Protein AF-A0A212QVI3-F1 (afdb_monomer)

Nearest PDB structures (foldseek):
  3kxp-assembly4_G  TM=9.091E-01  e=2.751E-06  Mesorhizobium loti
  2y6v-assembly1_B  TM=8.648E-01  e=3.168E-05  Saccharomyces cerevisiae
  3qit-assembly2_C  TM=8.014E-01  e=1.132E-05  Moorena producens 19L
  3qit-assembly2_D  TM=8.047E-01  e=2.450E-05  Moorena producens 19L
  3qit-assembly1_A  TM=8.042E-01  e=2.612E-05  Moorena producens 19L

InterPro domains:
  IPR029058 Alpha/Beta hydrolase fold [G3DSA:3.40.50.1820] (1-139)
  IPR029058 Alpha/Beta hydrolase fold [SSF53474] (12-136)

Solvent-accessible surface area (backbone atoms only — not comparable to full-atom values): 8137 Å² total; per-residue (Å²): 120,68,49,74,68,54,86,52,71,30,76,32,70,65,56,40,49,57,58,47,46,72,35,73,80,51,50,59,32,30,70,66,53,49,48,52,44,56,62,69,42,40,36,83,43,98,82,66,26,27,28,48,61,67,56,45,67,57,56,40,54,51,71,74,64,63,74,93,60,60,74,78,50,53,64,67,60,91,60,95,43,79,49,75,34,25,70,66,21,88,75,62,30,73,67,53,48,54,52,45,44,73,50,33,71,85,47,44,76,50,74,44,78,37,36,77,58,17,60,44,40,32,47,67,62,47,51,49,53,52,51,53,53,51,56,51,55,67,71,77,106

Radius of gyration: 18.36 Å; Cα contacts (8 Å, |Δi|>4): 152; chains: 1; bounding box: 42×27×50 Å

Secondary structure (DSSP, 8-state):
--GGG---EESSHHHHHHHHHTSHHHHTS-HHHHHHHHHHSEEE-TTS-EEESS-HHHHHHHHHS--TTGGGGGGG--S--EEEEETT-SSS-HHHHHHHHHH-TT-EEEEESSSTTHHHHSHHHHHHHHHHHHHHHHHH-

Mean predicted aligned error: 4.08 Å

Structure (mmCIF, N/CA/C/O backbone):
data_AF-A0A212QVI3-F1
#
_entry.id   AF-A0A212QVI3-F1
#
loop_
_atom_site.group_PDB
_atom_site.id
_atom_site.type_symbol
_atom_site.label_atom_id
_atom_site.label_alt_id
_atom_site.label_comp_id
_atom_site.label_asym_id
_atom_site.label_entity_id
_atom_site.label_seq_id
_atom_site.pdbx_PDB_ins_code
_atom_site.Cartn_x
_atom_site.Cartn_y
_atom_site.Cartn_z
_atom_site.occupancy
_atom_site.B_iso_or_equiv
_atom_site.auth_seq_id
_atom_site.auth_comp_id
_atom_site.auth_asym_id
_atom_site.auth_atom_id
_atom_site.pdbx_PDB_model_num
ATOM 1 N N . ARG A 1 1 ? -7.923 -5.931 -17.831 1.00 59.75 1 ARG A N 1
ATOM 2 C CA . ARG A 1 1 ? -7.392 -5.579 -19.183 1.00 59.75 1 ARG A CA 1
ATOM 3 C C . ARG A 1 1 ? -6.023 -4.877 -19.141 1.00 59.75 1 ARG A C 1
ATOM 5 O O . ARG A 1 1 ? -5.160 -5.293 -19.902 1.00 59.75 1 ARG A O 1
ATOM 12 N N . ARG A 1 2 ? -5.787 -3.868 -18.277 1.00 69.44 2 ARG A N 1
ATOM 13 C CA . ARG A 1 2 ? -4.475 -3.184 -18.147 1.00 69.44 2 ARG A CA 1
ATOM 14 C C . ARG A 1 2 ? -3.334 -4.086 -17.644 1.00 69.44 2 ARG A C 1
ATOM 16 O O . ARG A 1 2 ? -2.287 -4.091 -18.276 1.00 69.44 2 ARG A O 1
ATOM 23 N N . ALA A 1 3 ? -3.569 -4.889 -16.601 1.00 74.44 3 ALA A N 1
ATOM 24 C CA . ALA A 1 3 ? -2.572 -5.809 -16.025 1.00 74.44 3 ALA A CA 1
ATOM 25 C C . ALA A 1 3 ? -1.91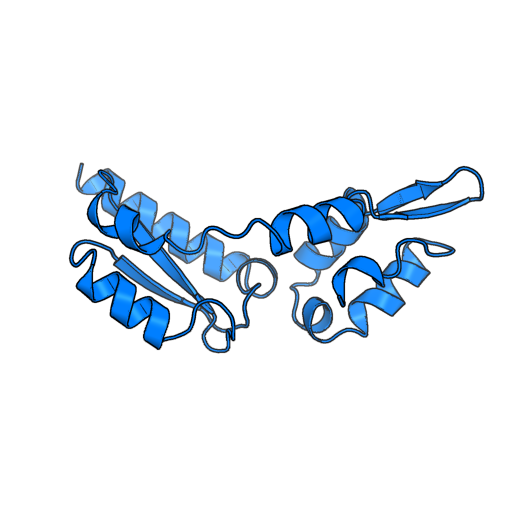7 -6.738 -17.068 1.00 74.44 3 ALA A C 1
ATOM 27 O O . ALA A 1 3 ? -0.700 -6.841 -17.150 1.00 74.44 3 ALA A O 1
ATOM 28 N N . ARG A 1 4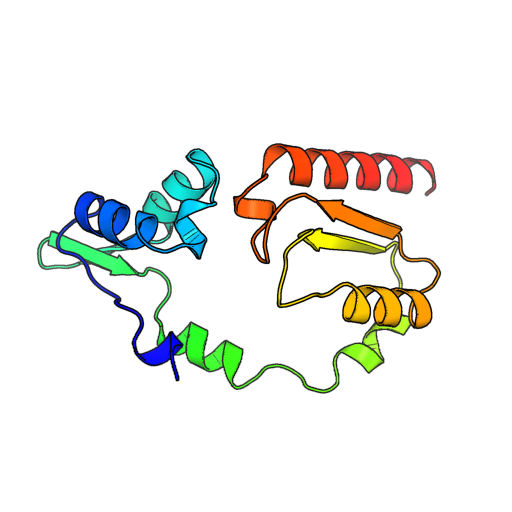 ? -2.711 -7.304 -17.989 1.00 72.88 4 ARG A N 1
ATOM 29 C CA . ARG A 1 4 ? -2.217 -8.196 -19.058 1.00 72.88 4 ARG A CA 1
ATOM 30 C C . ARG A 1 4 ? -1.241 -7.524 -20.037 1.00 72.88 4 ARG A C 1
ATOM 32 O O . ARG A 1 4 ? -0.462 -8.210 -20.686 1.00 72.88 4 ARG A O 1
ATOM 39 N N . ARG A 1 5 ? -1.301 -6.194 -20.174 1.00 81.94 5 ARG A N 1
ATOM 40 C CA . ARG A 1 5 ? -0.425 -5.400 -21.056 1.00 81.94 5 ARG A CA 1
ATOM 41 C C . ARG A 1 5 ? 0.751 -4.773 -20.302 1.00 81.94 5 ARG A C 1
ATOM 43 O O . ARG A 1 5 ? 1.449 -3.933 -20.867 1.00 81.94 5 ARG A O 1
ATOM 50 N N . ARG A 1 6 ? 0.955 -5.125 -19.027 1.00 83.69 6 ARG A N 1
ATOM 51 C CA . ARG A 1 6 ? 2.068 -4.613 -18.229 1.00 83.69 6 ARG A CA 1
ATOM 52 C C . ARG A 1 6 ? 3.383 -5.036 -18.885 1.00 83.69 6 ARG A C 1
ATOM 54 O O . ARG A 1 6 ? 3.595 -6.213 -19.177 1.00 83.69 6 ARG A O 1
ATOM 61 N N . ARG A 1 7 ? 4.257 -4.055 -19.131 1.00 88.50 7 ARG A N 1
ATOM 62 C CA . ARG A 1 7 ? 5.628 -4.314 -19.576 1.00 88.50 7 ARG A CA 1
ATOM 63 C C . ARG A 1 7 ? 6.312 -5.183 -18.522 1.00 88.50 7 ARG A C 1
ATOM 65 O O . ARG A 1 7 ? 6.251 -4.851 -17.342 1.00 88.50 7 ARG A O 1
ATOM 72 N N . ARG A 1 8 ? 6.920 -6.283 -18.966 1.00 90.62 8 ARG A N 1
ATOM 73 C CA . ARG A 1 8 ? 7.506 -7.303 -18.087 1.00 90.62 8 ARG A CA 1
ATOM 74 C C . ARG A 1 8 ? 9.027 -7.387 -18.138 1.00 90.62 8 ARG A C 1
ATOM 76 O O . ARG A 1 8 ? 9.582 -8.053 -17.282 1.00 90.62 8 ARG A O 1
ATOM 83 N N . ALA A 1 9 ? 9.660 -6.763 -19.132 1.00 94.00 9 ALA A N 1
ATOM 84 C CA . ALA A 1 9 ? 11.090 -6.875 -19.399 1.00 94.00 9 ALA A CA 1
ATOM 85 C C . ALA A 1 9 ? 11.712 -5.518 -19.760 1.00 94.00 9 ALA A C 1
ATOM 87 O O . ALA A 1 9 ? 11.073 -4.670 -20.410 1.00 94.00 9 ALA A O 1
ATOM 88 N N . TRP A 1 10 ? 12.964 -5.330 -19.349 1.00 96.31 10 TRP A N 1
ATOM 89 C CA . TRP A 1 10 ? 13.788 -4.151 -19.607 1.00 96.31 10 TRP A CA 1
ATOM 90 C C . TRP A 1 10 ? 15.232 -4.557 -19.895 1.00 96.31 10 TRP A C 1
ATOM 92 O O . TRP A 1 10 ? 15.690 -5.560 -19.358 1.00 96.31 10 TRP A O 1
ATOM 102 N N . PRO A 1 11 ? 15.969 -3.762 -20.688 1.00 96.25 11 PRO A N 1
ATOM 103 C CA . PRO A 1 11 ? 17.357 -4.075 -21.020 1.00 96.25 11 PRO A CA 1
ATOM 104 C C . PRO A 1 11 ? 18.303 -4.015 -19.813 1.00 96.25 11 PRO A C 1
ATOM 106 O O . PRO A 1 11 ? 19.356 -4.629 -19.855 1.00 96.25 11 PRO A O 1
ATOM 109 N N . SER A 1 12 ? 17.944 -3.294 -18.746 1.00 95.44 12 SER A N 1
ATOM 110 C CA . SER A 1 12 ? 18.715 -3.237 -17.501 1.00 95.44 12 SER A CA 1
ATOM 111 C C . SER A 1 12 ? 17.844 -2.773 -16.326 1.00 95.44 12 SER A C 1
ATOM 113 O O . SER A 1 12 ? 16.709 -2.311 -16.528 1.00 95.44 12 SER A O 1
ATOM 115 N N . ARG A 1 13 ? 18.371 -2.855 -15.094 1.00 95.12 13 ARG A N 1
ATOM 116 C CA . ARG A 1 13 ? 17.701 -2.320 -13.891 1.00 95.12 13 ARG A CA 1
ATOM 117 C C . ARG A 1 13 ? 17.523 -0.804 -13.973 1.00 95.12 13 ARG A C 1
ATOM 119 O O . ARG A 1 13 ? 16.473 -0.298 -13.595 1.00 95.12 13 ARG A O 1
ATOM 126 N N . GLU A 1 14 ? 18.485 -0.086 -14.543 1.00 96.00 14 GLU A N 1
ATOM 127 C CA . GLU A 1 14 ? 18.442 1.369 -14.740 1.00 96.00 14 GLU A CA 1
ATOM 128 C C . GLU A 1 14 ? 17.331 1.753 -15.726 1.00 96.00 14 GLU A C 1
ATOM 130 O O . GLU A 1 14 ? 16.549 2.672 -15.472 1.00 96.00 14 GLU A O 1
ATOM 135 N N . ALA A 1 15 ? 17.196 1.005 -16.827 1.00 96.62 15 ALA A N 1
ATOM 136 C CA . ALA A 1 15 ? 16.114 1.210 -17.786 1.00 96.62 15 ALA A CA 1
ATOM 137 C C . ALA A 1 15 ? 14.734 0.906 -17.176 1.00 96.62 15 ALA A C 1
ATOM 139 O O . ALA A 1 15 ? 13.755 1.604 -17.469 1.00 96.62 15 ALA A O 1
ATOM 140 N N . ALA A 1 16 ? 14.643 -0.113 -16.314 1.00 96.44 16 ALA A N 1
ATOM 141 C CA . ALA A 1 16 ? 13.435 -0.394 -15.545 1.00 96.44 16 ALA A CA 1
ATOM 142 C C . ALA A 1 16 ? 13.114 0.746 -14.571 1.00 96.44 16 ALA A C 1
ATOM 144 O O . ALA A 1 16 ? 11.976 1.215 -14.549 1.00 96.44 16 ALA A O 1
ATOM 145 N N . ALA A 1 17 ? 14.112 1.242 -13.836 1.00 97.00 17 ALA A N 1
ATOM 146 C CA . ALA A 1 17 ? 13.980 2.344 -12.892 1.00 97.00 17 ALA A CA 1
ATOM 147 C C . ALA A 1 17 ? 13.451 3.613 -13.568 1.00 97.00 17 ALA A C 1
ATOM 149 O O . ALA A 1 17 ? 12.431 4.152 -13.137 1.00 97.00 17 ALA A O 1
ATOM 150 N N . ALA A 1 18 ? 14.070 4.043 -14.672 1.00 97.31 18 ALA A N 1
ATOM 151 C CA . ALA A 1 18 ? 13.638 5.220 -15.425 1.00 97.31 18 ALA A CA 1
ATOM 152 C C . ALA A 1 18 ? 12.195 5.073 -15.938 1.00 97.31 18 ALA A C 1
ATOM 154 O O . ALA A 1 18 ? 11.361 5.966 -15.763 1.00 97.31 18 ALA A O 1
ATOM 155 N N . HIS A 1 19 ? 11.866 3.914 -16.519 1.00 96.31 19 HIS A N 1
ATOM 156 C CA . HIS A 1 19 ? 10.515 3.646 -17.000 1.00 96.31 19 HIS A CA 1
ATOM 157 C C . HIS A 1 19 ? 9.487 3.638 -15.863 1.00 96.31 19 HIS A C 1
ATOM 159 O O . HIS A 1 19 ? 8.448 4.285 -15.985 1.00 96.31 19 HIS A O 1
ATOM 165 N N . LEU A 1 20 ? 9.747 2.921 -14.768 1.00 95.75 20 LEU A N 1
ATOM 166 C CA . LEU A 1 20 ? 8.811 2.807 -13.653 1.00 95.75 20 LEU A CA 1
ATOM 167 C C . LEU A 1 20 ? 8.622 4.157 -12.963 1.00 95.75 20 LEU A C 1
ATOM 169 O O . LEU A 1 20 ? 7.479 4.558 -12.765 1.00 95.75 20 LEU A O 1
ATOM 173 N N . ARG A 1 21 ? 9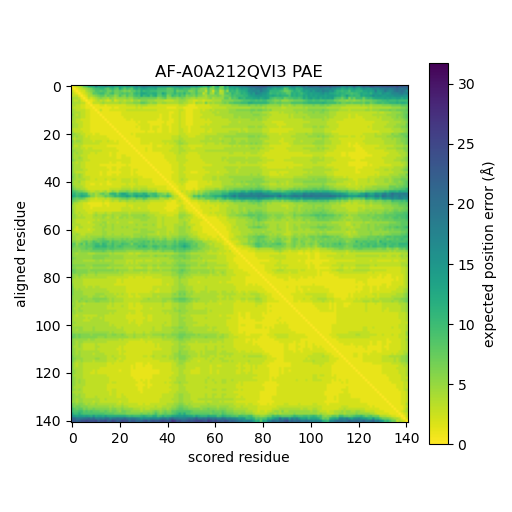.702 4.906 -12.704 1.00 96.88 21 ARG A N 1
ATOM 174 C CA . ARG A 1 21 ? 9.642 6.216 -12.039 1.00 96.88 21 ARG A CA 1
ATOM 175 C C . ARG A 1 21 ? 8.871 7.264 -12.844 1.00 96.88 21 ARG A C 1
ATOM 177 O O . ARG A 1 21 ? 8.273 8.151 -12.250 1.00 96.88 21 ARG A O 1
ATOM 184 N N . SER A 1 22 ? 8.800 7.128 -14.172 1.00 96.31 22 SER A N 1
ATOM 185 C CA . SER A 1 22 ? 7.955 7.987 -15.022 1.00 96.31 22 SER A CA 1
ATOM 186 C C . SER A 1 22 ? 6.444 7.782 -14.815 1.00 96.31 22 SER A C 1
ATOM 188 O O . SER A 1 22 ? 5.630 8.575 -15.288 1.00 96.31 22 SER A O 1
ATOM 190 N N . ARG A 1 23 ? 6.029 6.693 -14.151 1.00 94.69 23 ARG A N 1
ATOM 191 C CA . ARG A 1 23 ? 4.615 6.367 -13.933 1.00 94.69 23 ARG A CA 1
ATOM 192 C C . ARG A 1 23 ? 4.134 7.010 -12.628 1.00 94.69 23 ARG A C 1
ATOM 194 O O . ARG A 1 23 ? 4.775 6.786 -11.603 1.00 94.69 23 ARG A O 1
ATOM 201 N N . PRO A 1 24 ? 2.965 7.684 -12.611 1.00 92.62 24 PRO A N 1
ATOM 202 C CA . PRO A 1 24 ? 2.473 8.396 -11.426 1.00 92.62 24 PRO A CA 1
ATOM 203 C C . PRO A 1 24 ? 2.463 7.564 -10.136 1.00 92.62 24 PRO A C 1
ATOM 205 O O . PRO A 1 24 ? 2.876 8.055 -9.094 1.00 92.62 24 PRO A O 1
ATOM 208 N N . LEU A 1 25 ? 2.074 6.284 -10.227 1.00 92.25 25 LEU A N 1
ATOM 209 C CA . LEU A 1 25 ? 2.046 5.366 -9.085 1.00 92.25 25 LEU A CA 1
ATOM 210 C C . LEU A 1 25 ? 3.413 5.239 -8.396 1.00 92.25 25 LEU A C 1
ATOM 212 O O . LEU A 1 25 ? 3.488 5.322 -7.180 1.00 92.25 25 LEU A O 1
ATOM 216 N N . PHE A 1 26 ? 4.482 5.038 -9.170 1.00 95.88 26 PHE A N 1
ATOM 217 C CA . PHE A 1 26 ? 5.834 4.842 -8.640 1.00 95.88 26 PHE A CA 1
ATOM 218 C C . PHE A 1 26 ? 6.567 6.163 -8.413 1.00 95.88 26 PHE A C 1
ATOM 220 O O . PHE A 1 26 ? 7.514 6.198 -7.634 1.00 95.88 26 PHE A O 1
ATOM 227 N N . ALA A 1 27 ? 6.162 7.245 -9.085 1.00 96.25 27 ALA A N 1
ATOM 228 C CA . ALA A 1 27 ? 6.716 8.578 -8.867 1.00 96.25 27 ALA A CA 1
ATOM 229 C C . ALA A 1 27 ? 6.488 9.058 -7.424 1.00 96.25 27 ALA A C 1
ATOM 231 O O . ALA A 1 27 ? 7.361 9.707 -6.856 1.00 96.25 27 ALA A O 1
ATOM 232 N N . ALA A 1 28 ? 5.348 8.687 -6.831 1.00 96.25 28 ALA A N 1
ATOM 233 C CA . ALA A 1 28 ? 4.980 9.045 -5.463 1.00 96.25 28 ALA A CA 1
ATOM 234 C C . ALA A 1 28 ? 5.711 8.233 -4.377 1.00 96.25 28 ALA A C 1
ATOM 236 O O . ALA A 1 28 ? 5.703 8.630 -3.216 1.00 96.25 28 ALA A O 1
ATOM 237 N N . TRP A 1 29 ? 6.336 7.101 -4.720 1.00 98.12 29 TRP A N 1
ATOM 238 C CA . TRP A 1 29 ? 6.971 6.233 -3.724 1.00 98.12 29 TRP A CA 1
ATOM 239 C C . TRP A 1 29 ? 8.204 6.880 -3.096 1.00 98.12 29 TRP A C 1
ATOM 241 O O . TRP A 1 29 ? 8.988 7.549 -3.787 1.00 98.12 29 TRP A O 1
ATOM 251 N N . HIS A 1 30 ? 8.414 6.584 -1.813 1.00 98.38 30 HIS A N 1
ATOM 252 C CA . HIS A 1 30 ? 9.635 6.918 -1.097 1.00 98.38 30 HIS A CA 1
ATOM 253 C C . HIS A 1 30 ? 10.857 6.318 -1.823 1.00 98.38 30 HIS A C 1
ATOM 255 O O . HIS A 1 30 ? 10.761 5.187 -2.319 1.00 98.38 30 HIS A O 1
ATOM 261 N N . PRO A 1 31 ? 11.997 7.033 -1.918 1.00 97.81 31 PRO A N 1
ATOM 262 C CA . PRO A 1 31 ? 13.180 6.548 -2.630 1.00 97.81 31 PRO A CA 1
ATOM 263 C C . PRO A 1 31 ? 13.628 5.147 -2.202 1.00 97.81 31 PRO A C 1
ATOM 265 O O . PRO A 1 31 ? 13.878 4.307 -3.064 1.00 97.81 31 PRO A O 1
ATOM 268 N N . ASP A 1 32 ? 13.636 4.862 -0.899 1.00 97.38 32 ASP A N 1
ATOM 269 C CA . ASP A 1 32 ? 14.067 3.557 -0.381 1.00 97.38 32 ASP A CA 1
ATOM 270 C C . ASP A 1 32 ? 13.071 2.438 -0.697 1.00 97.38 32 ASP A C 1
ATOM 272 O O . ASP A 1 32 ? 13.468 1.336 -1.073 1.00 97.38 32 ASP A O 1
ATOM 276 N N . ALA A 1 33 ? 11.768 2.730 -0.639 1.00 97.62 33 ALA A N 1
ATOM 277 C CA . ALA A 1 33 ? 10.730 1.777 -1.026 1.00 97.62 33 ALA A CA 1
ATOM 278 C C . ALA A 1 33 ? 10.817 1.445 -2.526 1.00 97.62 33 ALA A C 1
ATOM 280 O O . ALA A 1 33 ? 10.664 0.293 -2.936 1.00 97.62 33 ALA A O 1
ATOM 281 N N . PHE A 1 34 ? 11.102 2.452 -3.358 1.00 98.00 34 PHE A N 1
ATOM 282 C CA . PHE A 1 34 ? 11.305 2.265 -4.791 1.00 98.00 34 PHE A CA 1
ATOM 283 C C . PHE A 1 34 ? 12.589 1.488 -5.099 1.00 98.00 34 PHE A C 1
ATOM 285 O O . PHE A 1 34 ? 12.569 0.596 -5.946 1.00 98.00 34 PHE A O 1
ATOM 292 N N . LYS A 1 35 ? 13.683 1.779 -4.387 1.00 97.19 35 LYS A N 1
ATOM 293 C CA . LYS A 1 35 ? 14.943 1.039 -4.492 1.00 97.19 35 LYS A CA 1
ATOM 294 C C . LYS A 1 35 ? 14.748 -0.440 -4.150 1.00 97.19 35 LYS A C 1
ATOM 296 O O . LYS A 1 35 ? 15.060 -1.280 -4.989 1.00 97.19 35 LYS A O 1
ATOM 301 N N . GLY A 1 36 ? 14.148 -0.751 -2.999 1.00 96.75 36 GLY A N 1
ATOM 302 C CA . GLY A 1 36 ? 13.883 -2.137 -2.597 1.00 96.75 36 GLY A CA 1
ATOM 303 C C . GLY A 1 36 ? 12.985 -2.878 -3.594 1.00 96.75 36 GLY A C 1
ATOM 304 O O . GLY A 1 36 ? 13.227 -4.038 -3.918 1.00 96.75 36 GLY A O 1
ATOM 305 N N . TYR A 1 37 ? 11.995 -2.193 -4.177 1.00 96.19 37 TYR A N 1
ATOM 306 C CA . TYR A 1 37 ? 11.177 -2.772 -5.246 1.00 96.19 37 TYR A CA 1
ATOM 307 C C . TYR A 1 37 ? 11.962 -3.066 -6.521 1.00 96.19 37 TYR A C 1
ATOM 309 O O . TYR A 1 37 ? 11.694 -4.067 -7.178 1.00 96.19 37 TYR A O 1
ATOM 317 N N . LEU A 1 38 ? 12.915 -2.216 -6.899 1.00 95.62 38 LEU A N 1
ATOM 318 C CA . LEU A 1 38 ? 13.773 -2.503 -8.042 1.00 95.62 38 LEU A CA 1
ATOM 319 C C . LEU A 1 38 ? 14.702 -3.674 -7.754 1.00 95.62 38 LEU A C 1
ATOM 321 O O . LEU A 1 38 ? 14.890 -4.481 -8.654 1.00 95.62 38 LEU A O 1
ATOM 325 N N . GLU A 1 39 ? 15.270 -3.757 -6.551 1.00 95.38 39 GLU A N 1
ATOM 326 C CA . GLU A 1 39 ? 16.195 -4.815 -6.130 1.00 95.38 39 GLU A CA 1
ATOM 327 C C . GLU A 1 39 ? 15.509 -6.187 -6.147 1.00 95.38 39 GLU A C 1
ATOM 329 O O . GLU A 1 39 ? 15.943 -7.069 -6.892 1.00 95.38 39 GLU A O 1
ATOM 334 N N . GLU A 1 40 ? 14.380 -6.313 -5.451 1.00 95.25 40 GLU A N 1
ATOM 335 C CA . GLU A 1 40 ? 13.685 -7.591 -5.233 1.00 95.25 40 GLU A CA 1
ATOM 336 C C . GLU A 1 40 ? 12.593 -7.887 -6.274 1.00 95.25 40 GLU A C 1
ATOM 338 O O . GLU A 1 40 ? 12.241 -9.035 -6.538 1.00 95.25 40 GLU A O 1
ATOM 343 N N . GLY A 1 41 ? 12.033 -6.852 -6.903 1.00 94.81 41 GLY A N 1
ATOM 344 C CA . GLY A 1 41 ? 10.948 -6.988 -7.879 1.00 94.81 41 GLY A CA 1
ATOM 345 C C . GLY A 1 41 ? 11.414 -7.325 -9.296 1.00 94.81 41 GLY A C 1
ATOM 346 O O . GLY A 1 41 ? 10.569 -7.525 -10.176 1.00 94.81 41 GLY A O 1
ATOM 347 N N . LEU A 1 42 ? 12.728 -7.388 -9.535 1.00 96.00 42 LEU A N 1
ATOM 348 C CA . LEU A 1 42 ? 13.329 -7.674 -10.837 1.00 96.00 42 LEU A CA 1
ATOM 349 C C . LEU A 1 42 ? 14.333 -8.829 -10.750 1.00 96.00 42 LEU A C 1
ATOM 351 O O . LEU A 1 42 ? 15.249 -8.812 -9.929 1.00 96.00 42 LEU A O 1
ATOM 355 N N . LEU A 1 43 ? 14.197 -9.794 -11.659 1.00 95.31 43 LEU A N 1
ATOM 356 C CA . LEU A 1 43 ? 15.090 -10.943 -11.810 1.00 95.31 43 LEU A CA 1
ATOM 357 C C . LEU A 1 43 ? 15.944 -10.800 -13.075 1.00 95.31 43 LEU A C 1
ATOM 359 O O . LEU A 1 43 ? 15.457 -10.253 -14.069 1.00 95.31 43 LEU A O 1
ATOM 363 N N . PRO A 1 44 ? 17.193 -11.298 -13.077 1.00 94.31 44 PRO A N 1
ATOM 364 C CA . PRO A 1 44 ? 17.991 -11.376 -14.294 1.00 94.31 44 PRO A CA 1
ATOM 365 C C . PRO A 1 44 ? 17.379 -12.371 -15.292 1.00 94.31 44 PRO A C 1
ATOM 367 O O . PRO A 1 44 ? 16.801 -13.388 -14.909 1.00 94.31 44 PRO A O 1
ATOM 370 N N . SER A 1 45 ? 17.538 -12.076 -16.578 1.00 91.62 45 SER A N 1
ATOM 371 C CA . SER A 1 45 ? 17.198 -12.948 -17.704 1.00 91.62 45 SER A CA 1
ATOM 372 C C . SER A 1 45 ? 18.472 -13.445 -18.396 1.00 91.62 45 SER A C 1
ATOM 374 O O . SER A 1 45 ? 19.549 -12.867 -18.242 1.00 91.62 45 SER A O 1
ATOM 376 N N . SER A 1 46 ? 18.356 -14.522 -19.176 1.00 82.00 46 SER A N 1
ATOM 377 C CA . SER A 1 46 ? 19.476 -15.191 -19.859 1.00 82.00 46 SER A CA 1
ATOM 378 C C . SER A 1 46 ? 20.224 -14.312 -20.868 1.00 82.00 46 SER A C 1
ATOM 380 O O . SER A 1 46 ? 21.336 -14.638 -21.264 1.00 82.00 46 SER A O 1
ATOM 382 N N . ASP A 1 47 ? 19.618 -13.212 -21.298 1.00 86.44 47 ASP A N 1
ATOM 383 C CA . ASP A 1 47 ? 20.114 -12.267 -22.299 1.00 86.44 47 ASP A CA 1
ATOM 384 C C . ASP A 1 47 ? 20.638 -10.954 -21.686 1.00 86.44 47 ASP A C 1
ATOM 386 O O . ASP A 1 47 ? 20.777 -9.950 -22.383 1.00 86.44 47 ASP A O 1
ATOM 390 N N . GLY A 1 48 ? 20.908 -10.936 -20.375 1.00 86.50 48 GLY A N 1
ATOM 391 C CA . GLY A 1 48 ? 21.373 -9.743 -19.658 1.00 86.50 48 GLY A CA 1
ATOM 392 C C . GLY A 1 48 ? 20.273 -8.713 -19.375 1.00 86.50 48 GLY A C 1
ATOM 393 O O . GLY A 1 48 ? 20.543 -7.681 -18.765 1.00 86.50 48 GLY A O 1
ATOM 394 N N . GLN A 1 49 ? 19.029 -8.996 -19.776 1.00 94.75 49 GLN A N 1
ATOM 395 C CA . GLN A 1 49 ? 17.860 -8.200 -19.419 1.00 94.75 49 GLN A CA 1
ATOM 396 C C . GLN A 1 49 ? 17.439 -8.437 -17.967 1.00 94.75 49 GLN A C 1
ATOM 398 O O . GLN A 1 49 ? 17.904 -9.353 -17.286 1.00 94.75 49 GLN A O 1
ATOM 403 N N . VAL A 1 50 ? 16.475 -7.637 -17.516 1.00 96.25 50 VAL A N 1
ATOM 404 C CA . VAL A 1 50 ? 15.733 -7.890 -16.282 1.00 96.25 50 VAL A CA 1
ATOM 405 C C . VAL A 1 50 ? 14.247 -8.032 -16.549 1.00 96.25 50 VAL A C 1
ATOM 407 O O . VAL A 1 50 ? 13.676 -7.326 -17.387 1.00 96.25 50 VAL A O 1
ATOM 410 N N . VAL A 1 51 ? 13.608 -8.925 -15.803 1.00 95.31 51 VAL A N 1
ATOM 411 C CA . VAL A 1 51 ? 12.177 -9.217 -15.896 1.00 95.31 51 VAL A CA 1
ATOM 412 C C . VAL A 1 51 ? 11.494 -9.052 -14.546 1.00 95.31 51 VAL A C 1
ATOM 414 O O . VAL A 1 51 ? 12.137 -9.171 -13.509 1.00 95.31 51 VAL A O 1
ATOM 417 N N . LEU A 1 52 ? 10.188 -8.778 -14.540 1.00 94.75 52 LEU A N 1
ATOM 418 C CA . LEU A 1 52 ? 9.412 -8.756 -13.297 1.00 94.75 52 LEU A CA 1
ATOM 419 C C . LEU A 1 52 ? 9.501 -10.114 -12.592 1.00 94.75 52 LEU A C 1
ATOM 421 O O . LEU A 1 52 ? 9.152 -11.135 -13.184 1.00 94.75 52 LEU A O 1
ATOM 425 N N . ALA A 1 53 ? 9.882 -10.099 -11.314 1.00 93.88 53 ALA A N 1
ATOM 426 C CA . ALA A 1 53 ? 9.846 -11.277 -10.449 1.00 93.88 53 ALA A CA 1
ATOM 427 C C . ALA A 1 53 ? 8.418 -11.815 -10.285 1.00 93.88 53 ALA A C 1
ATOM 429 O O . ALA A 1 53 ? 8.206 -13.016 -10.142 1.00 93.88 53 ALA A O 1
ATOM 430 N N . TYR A 1 54 ? 7.434 -10.912 -10.340 1.00 91.00 54 TYR A N 1
ATOM 431 C CA . TYR A 1 54 ? 6.017 -11.230 -10.269 1.00 91.00 54 TYR A CA 1
ATOM 432 C C . TYR A 1 54 ? 5.371 -11.174 -11.667 1.00 91.00 54 TYR A C 1
ATOM 434 O O . TYR A 1 54 ? 5.184 -10.077 -12.211 1.00 91.00 54 TYR A O 1
ATOM 442 N N . PRO A 1 55 ? 5.018 -12.326 -12.274 1.00 88.62 55 PRO A N 1
ATOM 443 C CA . PRO A 1 55 ? 4.451 -12.365 -13.617 1.00 88.62 55 PRO A CA 1
ATOM 444 C C . PRO A 1 55 ? 3.115 -11.604 -13.720 1.00 88.62 55 PRO A C 1
ATOM 446 O O . PRO A 1 55 ? 2.248 -11.767 -12.854 1.00 88.62 55 PRO A O 1
ATOM 449 N N . PRO A 1 56 ? 2.878 -10.815 -14.789 1.00 88.56 56 PRO A N 1
ATOM 450 C CA . PRO A 1 56 ? 1.609 -10.106 -14.992 1.00 88.56 56 PRO A CA 1
ATOM 451 C C . PRO A 1 56 ? 0.362 -11.005 -14.983 1.00 88.56 56 PRO A C 1
ATOM 453 O O . PRO A 1 56 ? -0.744 -10.540 -14.713 1.00 88.56 56 PRO A O 1
ATOM 456 N N . GLU A 1 57 ? 0.519 -12.289 -15.297 1.00 90.31 57 GLU A N 1
ATOM 457 C CA . GLU A 1 57 ? -0.540 -13.297 -15.282 1.00 90.31 57 GLU A CA 1
ATOM 458 C C . GLU A 1 57 ? -1.129 -13.481 -13.878 1.00 90.31 57 GLU A C 1
ATOM 460 O O . GLU A 1 57 ? -2.347 -13.606 -13.740 1.00 90.31 57 GLU A O 1
ATOM 465 N N . TRP A 1 58 ? -0.294 -13.411 -12.839 1.00 90.19 58 TRP A N 1
ATOM 466 C CA . TRP A 1 58 ? -0.747 -13.483 -11.453 1.00 90.19 58 TRP A CA 1
ATOM 467 C C . TRP A 1 58 ? -1.517 -12.230 -11.029 1.00 90.19 58 TRP A C 1
ATOM 469 O O . TRP A 1 58 ? -2.561 -12.341 -10.391 1.00 90.19 58 TRP A O 1
ATOM 479 N N . GLU A 1 59 ? -1.084 -11.043 -11.464 1.00 88.38 59 GLU A N 1
ATOM 480 C CA . GLU A 1 59 ? -1.834 -9.798 -11.236 1.00 88.38 59 GLU A CA 1
ATOM 481 C C . GLU A 1 59 ? -3.227 -9.875 -11.886 1.00 88.38 59 GLU A C 1
ATOM 483 O O . GLU A 1 59 ? -4.236 -9.505 -11.284 1.00 88.38 59 GLU A O 1
ATOM 488 N N . VAL A 1 60 ? -3.307 -10.412 -13.110 1.00 89.69 60 VAL A N 1
ATOM 489 C CA . VAL A 1 60 ? -4.592 -10.664 -13.777 1.00 89.69 60 VAL A CA 1
ATOM 490 C C . VAL A 1 60 ? -5.437 -11.649 -12.976 1.00 89.69 60 VAL A C 1
ATOM 492 O O . VAL A 1 60 ? -6.623 -11.386 -12.793 1.00 89.69 60 VAL A O 1
ATOM 495 N N . HIS A 1 61 ? -4.847 -12.750 -12.506 1.00 91.00 61 HIS A N 1
ATOM 496 C CA . HIS A 1 61 ? -5.553 -13.759 -11.723 1.00 91.00 61 HIS A CA 1
ATOM 497 C C . HIS A 1 61 ? -6.153 -13.171 -10.438 1.00 91.00 61 HIS A C 1
ATOM 499 O O . HIS A 1 61 ? -7.315 -13.435 -10.143 1.00 91.00 61 HIS A O 1
ATOM 505 N N . ILE A 1 62 ? -5.423 -12.315 -9.719 1.00 89.25 62 ILE A N 1
ATOM 506 C CA . ILE A 1 62 ? -5.950 -11.626 -8.532 1.00 89.25 62 ILE A CA 1
ATOM 507 C C . ILE A 1 62 ? -7.130 -10.726 -8.911 1.00 89.25 62 ILE A C 1
ATOM 509 O O . ILE A 1 62 ? -8.198 -10.819 -8.311 1.00 89.25 62 ILE A O 1
ATOM 513 N N . PHE A 1 63 ? -6.975 -9.878 -9.932 1.00 88.75 63 PHE A N 1
ATOM 514 C CA . PHE A 1 63 ? -8.000 -8.890 -10.279 1.00 88.75 63 PHE A CA 1
ATOM 515 C C . PHE A 1 63 ? -9.304 -9.488 -10.816 1.00 88.75 63 PHE A C 1
ATOM 517 O O . PHE A 1 63 ? -10.342 -8.840 -10.703 1.00 88.75 63 PHE A O 1
ATOM 524 N N . VAL A 1 64 ? -9.281 -10.690 -11.399 1.00 90.81 64 VAL A N 1
ATOM 525 C CA . VAL A 1 64 ? -10.515 -11.362 -11.851 1.00 90.81 64 VAL A CA 1
ATOM 526 C C . VAL A 1 64 ? -11.203 -12.170 -10.750 1.00 90.81 64 VAL A C 1
ATOM 528 O O . VAL A 1 6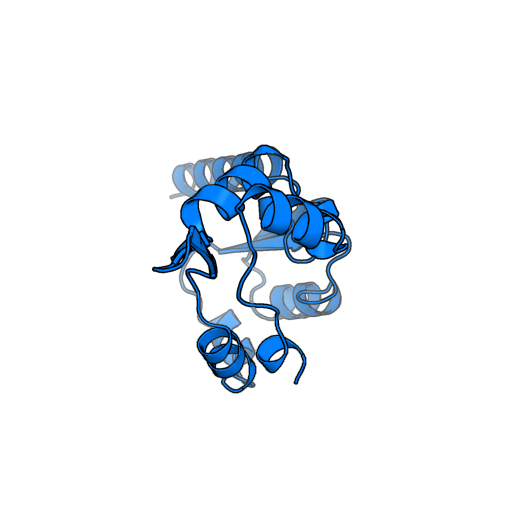4 ? -12.372 -12.503 -10.911 1.00 90.81 64 VAL A O 1
ATOM 531 N N . ASN A 1 65 ? -10.514 -12.453 -9.640 1.00 89.69 65 ASN A N 1
ATOM 532 C CA . ASN A 1 65 ? -11.018 -13.278 -8.535 1.00 89.69 65 ASN A CA 1
ATOM 533 C C . ASN A 1 65 ? -11.291 -12.472 -7.252 1.00 89.69 65 ASN A C 1
ATOM 535 O O . ASN A 1 65 ? -11.327 -13.035 -6.159 1.00 89.69 65 ASN A O 1
ATOM 539 N N . VAL A 1 66 ? -11.476 -11.151 -7.352 1.00 86.81 66 VAL A N 1
ATOM 540 C CA . VAL A 1 66 ? -11.767 -10.314 -6.178 1.00 86.81 66 VAL A CA 1
ATOM 541 C C . VAL A 1 66 ? -13.131 -10.709 -5.585 1.00 86.81 66 VAL A C 1
ATOM 543 O O . VAL A 1 66 ? -14.129 -10.708 -6.313 1.00 86.81 66 VAL A O 1
ATOM 546 N N . PRO A 1 67 ? -13.216 -11.029 -4.278 1.00 87.56 67 PRO A N 1
ATOM 547 C CA . PRO A 1 67 ? -14.474 -11.414 -3.647 1.00 87.56 67 PRO A CA 1
ATOM 548 C C . PRO A 1 67 ? -15.451 -10.234 -3.615 1.00 87.56 67 PRO A C 1
ATOM 550 O O . PRO A 1 67 ? -15.140 -9.153 -3.116 1.00 87.56 67 PRO A O 1
ATOM 553 N N . HIS A 1 68 ? -16.664 -10.453 -4.121 1.00 88.81 68 HIS A N 1
ATOM 554 C CA . HIS A 1 68 ? -17.718 -9.435 -4.181 1.00 88.81 68 HIS A CA 1
ATOM 555 C C . HIS A 1 68 ? -18.460 -9.253 -2.846 1.00 88.81 68 HIS A C 1
ATOM 557 O O . HIS A 1 68 ? -19.210 -8.295 -2.666 1.00 88.81 68 HIS A O 1
ATOM 563 N N . ASP A 1 69 ? -18.253 -10.162 -1.896 1.00 93.44 69 ASP A N 1
ATOM 564 C CA . ASP A 1 69 ? -19.018 -10.288 -0.659 1.00 93.44 69 ASP A CA 1
ATOM 565 C C . ASP A 1 69 ? -18.194 -10.000 0.607 1.00 93.44 69 ASP A C 1
ATOM 567 O O . ASP A 1 69 ? -18.700 -10.178 1.714 1.00 93.44 69 ASP A O 1
ATOM 571 N N . ALA A 1 70 ? -16.959 -9.500 0.469 1.00 92.94 70 ALA A N 1
ATOM 57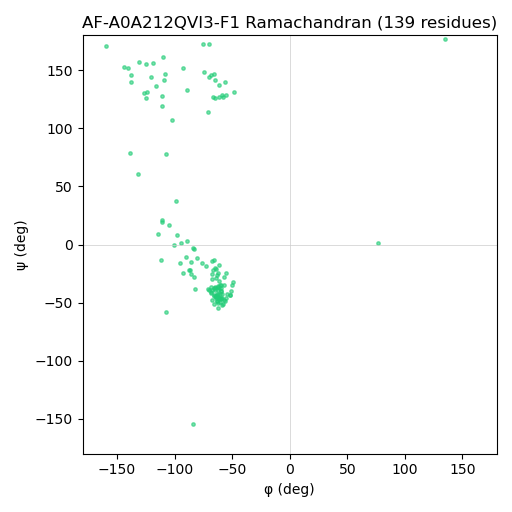2 C CA . ALA A 1 70 ? -16.013 -9.303 1.574 1.00 92.94 70 ALA A CA 1
ATOM 573 C C . ALA A 1 70 ? -16.604 -8.538 2.778 1.00 92.94 70 ALA A C 1
ATOM 575 O O . ALA A 1 70 ? -16.328 -8.861 3.934 1.00 92.94 70 ALA A O 1
ATOM 576 N N . TRP A 1 71 ? -17.493 -7.572 2.525 1.00 96.38 71 TRP A N 1
ATOM 577 C CA . TRP A 1 71 ? -18.171 -6.784 3.558 1.00 96.38 71 TRP A CA 1
ATOM 578 C C . TRP A 1 71 ? -18.960 -7.617 4.574 1.00 96.38 71 TRP A C 1
ATOM 580 O O . TRP A 1 71 ? -19.086 -7.195 5.722 1.00 96.38 71 TRP A O 1
ATOM 590 N N . ARG A 1 72 ? -19.461 -8.804 4.197 1.00 96.94 72 ARG A N 1
ATOM 591 C CA . ARG A 1 72 ? -20.208 -9.688 5.113 1.00 96.94 72 ARG A CA 1
ATOM 592 C C . ARG A 1 72 ? -19.351 -10.218 6.265 1.00 96.94 72 ARG A C 1
ATOM 594 O O . ARG A 1 72 ? -19.889 -10.672 7.272 1.00 96.94 72 ARG A O 1
ATOM 601 N N . PHE A 1 73 ? -18.031 -10.196 6.097 1.00 96.56 73 PHE A N 1
ATOM 602 C CA . PHE A 1 73 ? -17.078 -10.713 7.071 1.00 96.56 73 PHE A CA 1
ATOM 603 C C . PHE A 1 73 ? -16.535 -9.637 8.012 1.00 96.56 73 PHE A C 1
ATOM 605 O O . PHE A 1 73 ? -16.017 -9.984 9.067 1.00 96.56 73 PHE A O 1
ATOM 612 N N . VAL A 1 74 ? -16.695 -8.349 7.687 1.00 97.69 74 VAL A N 1
ATOM 613 C CA . VAL A 1 74 ? -16.192 -7.237 8.515 1.00 97.69 74 VAL A CA 1
ATOM 614 C C . VAL A 1 74 ? -16.713 -7.291 9.962 1.00 97.69 74 VAL A C 1
ATOM 616 O O . VAL A 1 74 ? -15.886 -7.225 10.871 1.00 97.69 74 VAL A O 1
ATOM 619 N N . PRO A 1 75 ? -18.018 -7.515 10.231 1.00 97.88 75 PRO A N 1
ATOM 620 C CA . PRO A 1 75 ? -18.514 -7.628 11.608 1.00 97.88 75 PRO A CA 1
ATOM 621 C C . PRO A 1 75 ? -17.991 -8.858 12.368 1.00 97.88 75 PRO A C 1
ATOM 623 O O . PRO A 1 75 ? -18.169 -8.952 13.576 1.00 97.88 75 PRO A O 1
ATOM 626 N N . ARG A 1 76 ? -17.388 -9.833 11.671 1.00 97.44 76 ARG A N 1
ATOM 627 C CA . ARG A 1 76 ? -16.932 -11.110 12.246 1.00 97.44 76 ARG A CA 1
ATOM 628 C C . ARG A 1 76 ? -15.464 -11.091 12.671 1.00 97.44 76 ARG A C 1
ATOM 630 O O . ARG A 1 76 ? -14.965 -12.124 13.103 1.00 97.44 76 ARG A O 1
ATOM 637 N N . ILE A 1 77 ? -14.762 -9.966 12.520 1.00 97.88 77 ILE A N 1
ATOM 638 C CA . ILE A 1 77 ? -13.353 -9.842 12.913 1.00 97.88 77 ILE A CA 1
ATOM 639 C C . ILE A 1 77 ? -13.266 -9.850 14.452 1.00 97.88 77 ILE A C 1
ATOM 641 O O . ILE A 1 77 ? -13.755 -8.897 15.069 1.00 97.88 77 ILE A O 1
ATOM 645 N N . PRO A 1 78 ? -12.648 -10.880 15.073 1.00 96.88 78 PRO A N 1
ATOM 646 C CA . PRO A 1 78 ? -12.709 -11.093 16.521 1.00 96.88 78 PRO A CA 1
ATOM 647 C C . PRO A 1 78 ? -11.587 -10.386 17.297 1.00 96.88 78 PRO A C 1
ATOM 649 O O . PRO A 1 78 ? -11.471 -10.566 18.504 1.00 96.88 78 PRO A O 1
ATOM 652 N N . VAL A 1 79 ? -10.734 -9.623 16.612 1.00 96.38 79 VAL A N 1
ATOM 653 C CA . VAL A 1 79 ? -9.539 -8.988 17.183 1.00 96.38 79 VAL A CA 1
ATOM 654 C C . VAL A 1 79 ? -9.612 -7.463 17.078 1.00 96.38 79 VAL A C 1
ATOM 656 O O . VAL A 1 79 ? -10.286 -6.948 16.170 1.00 96.38 79 VAL A O 1
ATOM 659 N N . PRO A 1 80 ? -8.889 -6.725 17.946 1.00 97.25 80 PRO A N 1
ATOM 660 C CA . PRO A 1 80 ? -8.692 -5.292 17.772 1.00 97.25 80 PRO A CA 1
ATOM 661 C C . PRO A 1 80 ? -8.258 -4.986 16.340 1.00 97.25 80 PRO A C 1
ATOM 663 O O . PRO A 1 80 ? -7.377 -5.640 15.787 1.00 97.25 80 PRO A O 1
ATOM 666 N N . THR A 1 81 ? -8.915 -4.015 15.711 1.00 97.94 81 THR A N 1
ATOM 667 C CA . THR A 1 81 ? -8.716 -3.712 14.290 1.00 97.94 81 THR A CA 1
ATOM 668 C C . THR A 1 81 ? -8.332 -2.251 14.117 1.00 97.94 81 THR A C 1
ATOM 670 O O . THR A 1 81 ? -9.000 -1.371 14.659 1.00 97.94 81 THR A O 1
ATOM 673 N N . LEU A 1 82 ? -7.279 -1.997 13.341 1.00 98.38 82 LEU A N 1
ATOM 674 C CA . LEU A 1 82 ? -6.941 -0.686 12.795 1.00 98.38 82 LEU A CA 1
ATOM 675 C C . LEU A 1 82 ? -7.154 -0.717 11.283 1.00 98.38 82 LEU A C 1
ATOM 677 O O . LEU A 1 82 ? -6.614 -1.581 10.595 1.00 98.38 82 LEU A O 1
ATOM 681 N N . VAL A 1 83 ? -7.910 0.246 10.768 1.00 98.19 83 VAL A N 1
ATOM 682 C CA . VAL A 1 83 ? -8.108 0.465 9.336 1.00 98.19 83 VAL A CA 1
ATOM 683 C C . VAL A 1 83 ? -7.415 1.764 8.948 1.00 98.19 83 VAL A C 1
ATOM 685 O O . VAL A 1 83 ? -7.758 2.835 9.448 1.00 98.19 83 VAL A O 1
ATOM 688 N N . VAL A 1 84 ? -6.439 1.676 8.048 1.00 98.44 84 VAL A N 1
ATOM 689 C CA . VAL A 1 84 ? -5.678 2.835 7.567 1.00 98.44 84 VAL A CA 1
ATOM 690 C C . VAL A 1 84 ? -5.934 3.024 6.082 1.00 98.44 84 VAL A C 1
ATOM 692 O O . VAL A 1 84 ? -5.909 2.055 5.322 1.00 98.44 84 VAL A O 1
ATOM 695 N N . ARG A 1 85 ? -6.155 4.268 5.656 1.00 98.19 85 ARG A N 1
ATOM 696 C CA . ARG A 1 85 ? -6.279 4.610 4.235 1.00 98.19 85 ARG A CA 1
ATOM 697 C C . ARG A 1 85 ? -5.415 5.799 3.843 1.00 98.19 85 ARG A C 1
ATOM 699 O O . ARG A 1 85 ? -5.116 6.662 4.666 1.00 98.19 85 ARG A O 1
ATOM 706 N N . GLY A 1 86 ? -5.104 5.880 2.554 1.00 98.19 86 GLY A N 1
ATOM 707 C CA . GLY A 1 86 ? -4.543 7.084 1.953 1.00 98.19 86 GLY A CA 1
ATOM 708 C C . GLY A 1 86 ? -5.580 8.208 1.879 1.00 98.19 86 GLY A C 1
ATOM 709 O O . GLY A 1 86 ? -6.768 7.967 1.640 1.00 98.19 86 GLY A O 1
ATOM 710 N N . ALA A 1 87 ? -5.147 9.450 2.068 1.00 97.81 87 ALA A N 1
ATOM 711 C CA . ALA A 1 87 ? -6.001 10.629 1.963 1.00 97.81 87 ALA A CA 1
ATOM 712 C C . ALA A 1 87 ? -6.575 10.811 0.547 1.00 97.81 87 ALA A C 1
ATOM 714 O O . ALA A 1 87 ? -7.729 11.213 0.413 1.00 97.81 87 ALA A O 1
ATOM 715 N N . SER A 1 88 ? -5.798 10.474 -0.489 1.00 96.31 88 SER A N 1
ATOM 716 C CA . SER A 1 88 ? -6.155 10.616 -1.908 1.00 96.31 88 SER A CA 1
ATOM 717 C C . SER A 1 88 ? -6.364 9.273 -2.621 1.00 96.31 88 SER A C 1
ATOM 719 O O . SER A 1 88 ? -6.295 9.201 -3.847 1.00 96.31 88 SER A O 1
ATOM 721 N N . THR A 1 89 ? -6.603 8.187 -1.876 1.00 96.44 89 THR A N 1
ATOM 722 C CA . THR A 1 89 ? -6.859 6.868 -2.473 1.00 96.44 89 THR A CA 1
ATOM 723 C C . THR A 1 89 ? -8.162 6.837 -3.278 1.00 96.44 89 THR A C 1
ATOM 725 O O . THR A 1 89 ? -9.186 7.381 -2.869 1.00 96.44 89 THR A O 1
ATOM 728 N N . ASP A 1 90 ? -8.130 6.122 -4.397 1.00 94.81 90 ASP A N 1
ATOM 729 C CA . ASP A 1 90 ? -9.274 5.812 -5.259 1.00 94.81 90 ASP A CA 1
ATOM 730 C C . ASP A 1 90 ? -9.821 4.386 -5.042 1.00 94.81 90 ASP A C 1
ATOM 732 O O . ASP A 1 90 ? -10.782 3.983 -5.693 1.00 94.81 90 ASP A O 1
ATOM 736 N N . THR A 1 91 ? -9.213 3.613 -4.135 1.00 92.75 91 THR A N 1
ATOM 737 C CA . THR A 1 91 ? -9.511 2.186 -3.943 1.00 92.75 91 THR A CA 1
ATOM 738 C C . THR A 1 91 ? -10.284 1.936 -2.645 1.00 92.75 91 THR A C 1
ATOM 740 O O . THR A 1 91 ? -11.400 1.423 -2.679 1.00 92.75 91 THR A O 1
ATOM 743 N N . PHE A 1 92 ? -9.737 2.336 -1.489 1.00 96.50 92 PHE A N 1
ATOM 744 C CA . PHE A 1 92 ? -10.444 2.281 -0.201 1.00 96.50 92 PHE A CA 1
ATOM 745 C C . PHE A 1 92 ? -10.836 3.697 0.233 1.00 96.50 92 PHE A C 1
ATOM 747 O O . PHE A 1 92 ? -10.162 4.344 1.031 1.00 96.50 92 PHE A O 1
ATOM 754 N N . THR A 1 93 ? -11.901 4.205 -0.379 1.00 97.69 93 THR A N 1
ATOM 755 C CA . THR A 1 93 ? -12.347 5.599 -0.256 1.00 97.69 93 THR A CA 1
ATOM 756 C C . THR A 1 93 ? -12.929 5.928 1.125 1.00 97.69 93 THR A C 1
ATOM 758 O O . THR A 1 93 ? -13.173 5.047 1.952 1.00 97.69 93 THR A O 1
ATOM 761 N N . ALA A 1 94 ? -13.213 7.212 1.365 1.00 97.75 94 ALA A N 1
ATOM 762 C CA . ALA A 1 94 ? -13.916 7.660 2.569 1.00 97.75 94 ALA A CA 1
ATOM 763 C C . ALA A 1 94 ? -15.293 6.983 2.745 1.00 97.75 94 ALA A C 1
ATOM 765 O O . ALA A 1 94 ? -15.668 6.655 3.868 1.00 97.75 94 ALA A O 1
ATOM 766 N N . ASP A 1 95 ? -16.008 6.691 1.653 1.00 98.00 95 ASP A N 1
ATOM 767 C CA . ASP A 1 95 ? -17.282 5.959 1.702 1.00 98.00 95 ASP A CA 1
ATOM 768 C C . ASP A 1 95 ? -17.092 4.501 2.142 1.00 98.00 95 ASP A C 1
ATOM 770 O O . ASP A 1 95 ? -17.877 3.976 2.937 1.00 98.00 95 ASP A O 1
ATOM 774 N N . SER A 1 96 ? -16.021 3.850 1.672 1.00 97.44 96 SER A N 1
ATOM 775 C CA . SER A 1 96 ? -15.637 2.511 2.133 1.00 97.44 96 SER A CA 1
ATOM 776 C C . SER A 1 96 ? -15.292 2.521 3.624 1.00 97.44 96 SER A C 1
ATOM 778 O O . SER A 1 96 ? -15.751 1.649 4.362 1.00 97.44 96 SER A O 1
ATOM 780 N N . GLU A 1 97 ? -14.562 3.531 4.103 1.00 98.19 97 GLU A N 1
ATOM 781 C CA . GLU A 1 97 ? -14.294 3.707 5.534 1.00 98.19 97 GLU A CA 1
ATOM 782 C C . GLU A 1 97 ? -15.590 3.916 6.332 1.00 98.19 97 GLU A C 1
ATOM 784 O O . GLU A 1 97 ? -15.804 3.247 7.341 1.00 98.19 97 GLU A O 1
ATOM 789 N N . ALA A 1 98 ? -16.492 4.784 5.865 1.00 98.31 98 ALA A N 1
ATOM 790 C CA . ALA A 1 98 ? -17.777 5.033 6.513 1.00 98.31 98 ALA A CA 1
ATOM 791 C C . ALA A 1 98 ? -18.628 3.757 6.600 1.00 98.31 98 ALA A C 1
ATOM 793 O O . ALA A 1 98 ? -19.251 3.487 7.631 1.00 98.31 98 ALA A O 1
ATOM 794 N N . ARG A 1 99 ? -18.622 2.926 5.550 1.00 98.25 99 ARG A N 1
ATOM 795 C CA . ARG A 1 99 ? -19.250 1.600 5.574 1.00 98.25 99 ARG A CA 1
ATOM 796 C C . ARG A 1 99 ? -18.579 0.674 6.587 1.00 98.25 99 ARG A C 1
ATOM 798 O O . ARG A 1 99 ? -19.287 0.002 7.333 1.00 98.25 99 ARG A O 1
ATOM 805 N N . PHE A 1 100 ? -17.248 0.649 6.642 1.00 98.38 100 PHE A N 1
ATOM 806 C CA . PHE A 1 100 ? -16.506 -0.166 7.606 1.00 98.38 100 PHE A CA 1
ATOM 807 C C . PHE A 1 100 ? -16.836 0.247 9.045 1.00 98.38 100 PHE A C 1
ATOM 809 O O . PHE A 1 100 ? -17.177 -0.615 9.848 1.00 98.38 100 PHE A O 1
ATOM 816 N N . ARG A 1 101 ? -16.847 1.553 9.351 1.00 98.25 101 ARG A N 1
ATOM 817 C CA . ARG A 1 101 ? -17.240 2.105 10.662 1.00 98.25 101 ARG A CA 1
ATOM 818 C C . ARG A 1 101 ? -18.623 1.635 11.104 1.00 98.25 101 ARG A C 1
ATOM 820 O O . ARG A 1 101 ? -18.801 1.268 12.258 1.00 98.25 101 ARG A O 1
ATOM 827 N N . ARG A 1 102 ? -19.596 1.607 10.186 1.00 98.31 102 ARG A N 1
ATOM 828 C CA . ARG A 1 102 ? -20.954 1.108 10.475 1.00 98.31 102 ARG A CA 1
ATOM 829 C C . ARG A 1 102 ? -20.977 -0.391 10.780 1.00 98.31 102 ARG A C 1
ATOM 831 O O . ARG A 1 102 ? -21.766 -0.825 11.608 1.00 98.31 102 ARG A O 1
ATOM 838 N N . LEU A 1 103 ? -20.149 -1.177 10.091 1.00 98.38 103 LEU A N 1
ATOM 839 C CA . LEU A 1 103 ? -20.107 -2.638 10.224 1.00 98.38 103 LEU A CA 1
ATOM 840 C C . LEU A 1 103 ? -19.259 -3.117 11.407 1.00 98.38 103 LEU A C 1
ATOM 842 O O . LEU A 1 103 ? -19.521 -4.195 11.934 1.00 98.38 103 LEU A O 1
ATOM 846 N N . LYS A 1 104 ? -18.246 -2.342 11.803 1.00 98.19 104 LYS A N 1
ATOM 847 C CA . LYS A 1 104 ? -17.344 -2.638 12.918 1.00 98.19 104 LYS A CA 1
ATOM 848 C C . LYS A 1 104 ? -17.054 -1.361 13.731 1.00 98.19 104 LYS A C 1
ATOM 850 O O . LYS A 1 104 ? -16.006 -0.742 13.534 1.00 98.19 104 LYS A O 1
ATOM 855 N N . PRO A 1 105 ? -17.984 -0.939 14.612 1.00 97.44 105 PRO A N 1
ATOM 856 C CA . PRO A 1 105 ? -17.861 0.308 15.376 1.00 97.44 105 PRO A CA 1
ATOM 857 C C . PRO A 1 105 ? -16.688 0.341 16.366 1.00 97.44 105 PRO A C 1
ATOM 859 O O . PRO A 1 105 ? -16.256 1.421 16.750 1.00 97.44 105 PRO A O 1
ATOM 862 N N . ASP A 1 106 ? -16.172 -0.824 16.764 1.00 96.38 106 ASP A N 1
ATOM 863 C CA . ASP A 1 106 ? -15.025 -0.993 17.666 1.00 96.38 106 ASP A CA 1
ATOM 864 C C . ASP A 1 106 ? -13.660 -0.910 16.952 1.00 96.38 106 ASP A C 1
ATOM 866 O O . ASP A 1 106 ? -12.612 -0.991 17.593 1.00 96.38 106 ASP A O 1
ATOM 870 N N . ALA A 1 107 ? -13.638 -0.761 15.622 1.00 98.12 107 ALA A N 1
ATOM 871 C CA . ALA A 1 107 ? -12.396 -0.559 14.885 1.00 98.12 107 ALA A CA 1
ATOM 872 C C . ALA A 1 107 ? -11.841 0.864 15.075 1.00 98.12 107 ALA A C 1
ATOM 874 O O . ALA A 1 107 ? -12.573 1.848 15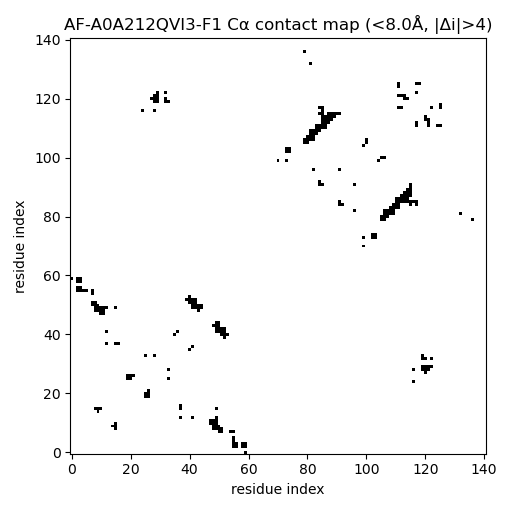.185 1.00 98.12 107 ALA A O 1
ATOM 875 N N . HIS A 1 108 ? -10.516 0.976 15.041 1.00 98.06 108 HIS A N 1
ATOM 876 C CA . HIS A 1 108 ? -9.802 2.244 14.974 1.00 98.06 108 HIS A CA 1
ATOM 877 C C . HIS A 1 108 ? -9.526 2.607 13.521 1.00 98.06 108 HIS A C 1
ATOM 879 O O . HIS A 1 108 ? -9.379 1.735 12.664 1.00 98.06 108 HIS A O 1
ATOM 885 N N . PHE A 1 109 ? -9.422 3.902 13.247 1.00 98.44 109 PHE A N 1
ATOM 886 C CA . PHE A 1 109 ? -9.308 4.413 11.890 1.00 98.44 109 PHE A CA 1
ATOM 887 C C . PHE A 1 109 ? -8.275 5.523 11.824 1.00 98.44 109 PHE A C 1
ATOM 889 O O . PHE A 1 109 ? -8.230 6.377 12.709 1.00 98.44 109 PHE A O 1
ATOM 896 N N . ALA A 1 110 ? -7.491 5.527 10.755 1.00 98.44 110 ALA A N 1
ATOM 897 C CA . ALA A 1 110 ? -6.490 6.547 10.503 1.00 98.44 110 ALA A CA 1
ATOM 898 C C . ALA A 1 110 ? -6.382 6.855 9.009 1.00 98.44 110 ALA A C 1
ATOM 900 O O . ALA A 1 110 ? -6.651 6.012 8.148 1.00 98.44 110 ALA A O 1
ATOM 901 N N . VAL A 1 111 ? -5.965 8.081 8.710 1.00 98.44 111 VAL A N 1
ATOM 902 C CA . VAL A 1 111 ? -5.757 8.562 7.347 1.00 98.44 111 VAL A CA 1
ATOM 903 C C . VAL A 1 111 ? -4.334 9.082 7.244 1.00 98.44 111 VAL A C 1
ATOM 905 O O . VAL A 1 111 ? -3.944 9.937 8.031 1.00 98.44 111 VAL A O 1
ATOM 908 N N . ILE A 1 112 ? -3.582 8.576 6.271 1.00 98.25 112 ILE A N 1
ATOM 909 C CA . ILE A 1 112 ? -2.208 9.000 5.978 1.00 98.25 112 ILE A CA 1
ATOM 910 C C . ILE A 1 112 ? -2.196 9.773 4.653 1.00 98.25 112 ILE A C 1
ATOM 912 O O . ILE A 1 112 ? -2.912 9.385 3.723 1.00 98.25 112 ILE A O 1
ATOM 916 N N . PRO A 1 113 ? -1.410 10.855 4.506 1.00 97.69 113 PRO A N 1
ATOM 917 C CA . PRO A 1 113 ? -1.224 11.514 3.218 1.00 97.69 113 PRO A CA 1
ATOM 918 C C . PRO A 1 113 ? -0.725 10.538 2.143 1.00 97.69 113 PRO A C 1
ATOM 920 O O . PRO A 1 113 ? 0.287 9.870 2.325 1.00 97.69 113 PRO A O 1
ATOM 923 N N . GLY A 1 114 ? -1.395 10.490 0.994 1.00 96.19 114 GLY A N 1
ATOM 924 C CA . GLY A 1 114 ? -0.980 9.643 -0.125 1.00 96.19 114 GLY A CA 1
ATOM 925 C C . GLY A 1 114 ? -2.120 8.867 -0.767 1.00 96.19 114 GLY A C 1
ATOM 926 O O . GLY A 1 114 ? -3.280 8.948 -0.343 1.00 96.19 114 GLY A O 1
ATOM 927 N N . GLY A 1 115 ? -1.767 8.138 -1.821 1.00 96.38 115 GLY A N 1
ATOM 928 C CA . GLY A 1 115 ? -2.695 7.370 -2.637 1.00 96.38 115 GLY A CA 1
ATOM 929 C C . GLY A 1 115 ? -3.016 5.990 -2.067 1.00 96.38 115 GLY A C 1
ATOM 930 O O . GLY A 1 115 ? -2.939 5.722 -0.869 1.00 96.38 115 GLY A O 1
ATOM 931 N N . HIS A 1 116 ? -3.400 5.069 -2.953 1.00 95.75 116 HIS A N 1
ATOM 932 C CA . HIS A 1 116 ? -3.671 3.681 -2.572 1.00 95.75 116 HIS A CA 1
ATOM 933 C C . HIS A 1 116 ? -2.448 2.982 -1.958 1.00 95.75 116 HIS A C 1
ATOM 935 O O . HIS A 1 116 ? -2.600 2.190 -1.032 1.00 95.75 116 HIS A O 1
ATOM 941 N N . LEU A 1 117 ? -1.243 3.308 -2.436 1.00 97.12 117 LEU A N 1
ATOM 942 C CA . LEU A 1 117 ? 0.009 2.726 -1.957 1.00 97.12 117 LEU A CA 1
ATOM 943 C C . LEU A 1 117 ? 0.715 3.641 -0.951 1.00 97.12 117 LEU A C 1
ATOM 945 O O . LEU A 1 117 ? 1.943 3.682 -0.917 1.00 97.12 117 LEU A O 1
ATOM 949 N N . PHE A 1 118 ? -0.054 4.318 -0.089 1.00 97.69 118 PHE A N 1
ATOM 950 C CA . PHE A 1 118 ? 0.481 5.159 0.985 1.00 97.69 118 PHE A CA 1
ATOM 951 C C . PHE A 1 118 ? 1.572 4.483 1.843 1.00 97.69 118 PHE A C 1
ATOM 953 O O . PHE A 1 118 ? 2.495 5.200 2.220 1.00 97.69 118 PHE A O 1
ATOM 960 N N . PRO A 1 119 ? 1.591 3.150 2.097 1.00 97.88 119 PRO A N 1
ATOM 961 C CA . PRO A 1 119 ? 2.703 2.539 2.828 1.00 97.88 119 PRO A CA 1
ATOM 962 C C . PRO A 1 119 ? 4.043 2.636 2.089 1.00 97.88 119 PRO A C 1
ATOM 964 O O . PRO A 1 119 ? 5.088 2.692 2.723 1.00 97.88 119 PRO A O 1
ATOM 967 N N . MET A 1 120 ? 4.019 2.677 0.753 1.00 98.19 120 MET A N 1
ATOM 968 C CA . MET A 1 120 ? 5.213 2.842 -0.083 1.00 98.19 120 MET A CA 1
ATOM 969 C C . MET A 1 120 ? 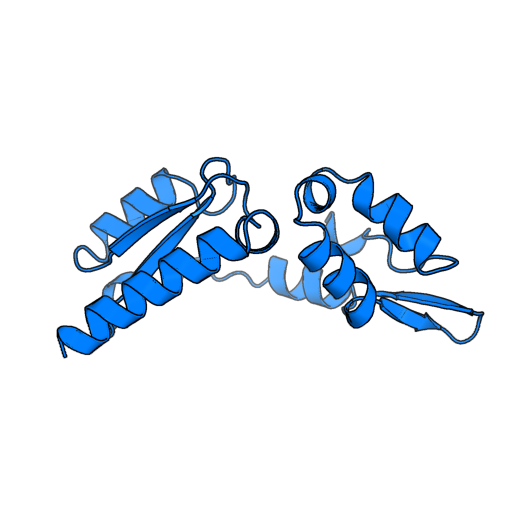5.577 4.319 -0.280 1.00 98.19 120 MET A C 1
ATOM 971 O O . MET A 1 120 ? 6.730 4.642 -0.552 1.00 98.19 120 MET A O 1
ATOM 975 N N . GLU A 1 121 ? 4.600 5.222 -0.174 1.00 98.06 121 GLU A N 1
ATOM 976 C CA . GLU A 1 121 ? 4.784 6.677 -0.290 1.00 98.06 121 GLU A CA 1
ATOM 977 C C . GLU A 1 121 ? 5.276 7.301 1.029 1.00 98.06 121 GLU A C 1
ATOM 979 O O . GLU A 1 121 ? 6.110 8.204 1.010 1.00 98.06 121 GLU A O 1
ATOM 984 N N . ARG A 1 122 ? 4.773 6.807 2.169 1.00 98.12 122 ARG A N 1
ATOM 985 C CA . ARG A 1 122 ? 5.019 7.296 3.538 1.00 98.12 122 ARG A CA 1
ATOM 986 C C . ARG A 1 122 ? 5.373 6.144 4.498 1.00 98.12 122 ARG A C 1
ATOM 988 O O . ARG A 1 122 ? 4.622 5.895 5.451 1.00 98.12 122 ARG A O 1
ATOM 995 N N . PRO A 1 123 ? 6.465 5.397 4.258 1.00 98.06 123 PRO A N 1
ATOM 996 C CA . PRO A 1 123 ? 6.776 4.202 5.041 1.00 98.06 123 PRO A CA 1
ATOM 997 C C . PRO A 1 123 ? 7.021 4.501 6.525 1.00 98.06 123 PRO A C 1
ATOM 999 O O . PRO A 1 123 ? 6.537 3.760 7.380 1.00 98.06 123 PRO A O 1
ATOM 1002 N N . GLU A 1 124 ? 7.695 5.602 6.861 1.00 98.06 124 GLU A N 1
ATOM 1003 C CA . GLU A 1 124 ? 8.009 5.969 8.246 1.00 98.06 124 GLU A CA 1
ATOM 1004 C C . GLU A 1 124 ? 6.751 6.338 9.034 1.00 98.06 124 GLU A C 1
ATOM 1006 O O . GLU A 1 124 ? 6.546 5.829 10.136 1.00 98.06 124 GLU A O 1
ATOM 1011 N N . GLU A 1 125 ? 5.894 7.183 8.454 1.00 98.19 125 GLU A N 1
ATOM 1012 C CA . GLU A 1 125 ? 4.621 7.608 9.049 1.00 98.19 125 GLU A CA 1
ATOM 1013 C C . GLU A 1 125 ? 3.678 6.413 9.225 1.00 98.19 125 GLU A C 1
ATOM 1015 O O . GLU A 1 125 ? 3.112 6.212 10.300 1.00 98.19 125 GLU A O 1
ATOM 1020 N N . THR A 1 126 ? 3.589 5.555 8.204 1.00 98.38 126 THR A N 1
ATOM 1021 C CA . THR A 1 126 ? 2.802 4.318 8.265 1.00 98.38 126 THR A CA 1
ATOM 1022 C C . THR A 1 126 ? 3.303 3.402 9.376 1.00 98.38 126 THR A C 1
ATOM 1024 O O . THR A 1 126 ? 2.513 2.903 10.178 1.00 98.38 126 THR A O 1
ATOM 1027 N N . ALA A 1 127 ? 4.617 3.199 9.469 1.00 98.25 127 ALA A N 1
ATOM 1028 C CA . ALA A 1 127 ? 5.199 2.342 10.488 1.00 98.25 127 ALA A CA 1
ATOM 1029 C C . ALA A 1 127 ? 5.055 2.933 11.900 1.00 98.25 127 ALA A C 1
ATOM 1031 O O . ALA A 1 127 ? 4.830 2.186 12.851 1.00 98.25 127 ALA A O 1
ATOM 1032 N N . ALA A 1 128 ? 5.170 4.255 12.054 1.00 98.50 128 ALA A N 1
ATOM 1033 C CA . ALA A 1 128 ? 4.966 4.939 13.328 1.00 98.50 128 ALA A CA 1
ATOM 1034 C C . ALA A 1 128 ? 3.527 4.765 13.825 1.00 98.50 128 ALA A C 1
ATOM 1036 O O . ALA A 1 128 ? 3.337 4.306 14.949 1.00 98.50 128 ALA A O 1
ATOM 1037 N N . LEU A 1 129 ? 2.539 5.013 12.958 1.00 98.56 129 LEU A N 1
ATOM 1038 C CA . LEU A 1 129 ? 1.121 4.823 13.259 1.00 98.56 129 LEU A CA 1
ATOM 1039 C C . LEU A 1 129 ? 0.820 3.386 13.710 1.00 98.56 129 LEU A C 1
ATOM 1041 O O . LEU A 1 129 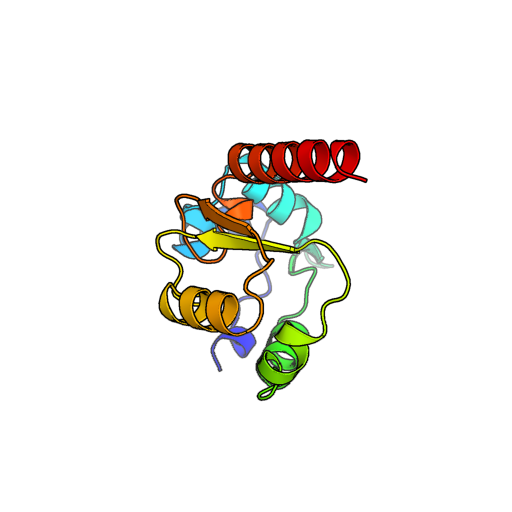? 0.158 3.168 14.724 1.00 98.56 129 LEU A O 1
ATOM 1045 N N . VAL A 1 130 ? 1.312 2.390 12.963 1.00 98.25 130 VAL A N 1
ATOM 1046 C CA . VAL A 1 130 ? 1.085 0.977 13.301 1.00 98.25 130 VAL A CA 1
ATOM 1047 C C . VAL A 1 130 ? 1.738 0.628 14.639 1.00 98.25 130 VAL A C 1
ATOM 1049 O O . VAL A 1 130 ? 1.102 -0.015 15.472 1.00 98.25 130 VAL A O 1
ATOM 1052 N N . ARG A 1 131 ? 2.978 1.074 14.891 1.00 98.25 131 ARG A N 1
ATOM 1053 C CA . ARG A 1 131 ? 3.673 0.835 16.169 1.00 98.25 131 ARG A CA 1
ATOM 1054 C C . ARG A 1 131 ? 2.968 1.487 17.351 1.00 98.25 131 ARG A C 1
ATOM 1056 O O . ARG A 1 131 ? 2.859 0.859 18.404 1.00 98.25 131 ARG A O 1
ATOM 1063 N N . GLU A 1 132 ? 2.497 2.718 17.190 1.00 98.06 132 GLU A N 1
ATOM 1064 C CA . GLU A 1 132 ? 1.744 3.432 18.220 1.00 98.06 132 GLU A CA 1
ATOM 1065 C C . GLU A 1 132 ? 0.462 2.672 18.567 1.00 98.06 132 GLU A C 1
ATOM 1067 O O . GLU A 1 132 ? 0.209 2.373 19.735 1.00 98.06 132 GLU A O 1
ATOM 1072 N N . TRP A 1 133 ? -0.304 2.277 17.547 1.00 98.12 133 TRP A N 1
ATOM 1073 C CA . TRP A 1 133 ? -1.537 1.526 17.744 1.00 98.12 133 TRP A CA 1
ATOM 1074 C C . TRP A 1 133 ? -1.294 0.174 18.423 1.00 98.12 133 TRP A C 1
ATOM 1076 O O . TRP A 1 133 ? -1.985 -0.142 19.390 1.00 98.12 133 TRP A O 1
ATOM 1086 N N . LEU A 1 134 ? -0.286 -0.584 17.975 1.00 97.50 134 LEU A N 1
ATOM 1087 C CA . LEU A 1 134 ? 0.110 -1.852 18.597 1.00 97.50 134 LEU A CA 1
ATOM 1088 C C . LEU A 1 134 ? 0.503 -1.661 20.066 1.00 97.50 134 LEU A C 1
ATOM 1090 O O . LEU A 1 134 ? 0.041 -2.400 20.931 1.00 97.50 134 LEU A O 1
ATOM 1094 N N . THR A 1 135 ? 1.315 -0.644 20.363 1.00 97.25 135 THR A N 1
ATOM 1095 C CA . THR A 1 135 ? 1.735 -0.327 21.738 1.00 97.25 135 THR A CA 1
ATOM 1096 C C . THR A 1 135 ? 0.536 -0.021 22.627 1.00 97.25 135 THR A C 1
ATOM 1098 O O . THR A 1 135 ? 0.506 -0.443 23.781 1.00 97.25 135 THR A O 1
ATOM 1101 N N . ARG A 1 136 ? -0.458 0.699 22.102 1.00 95.31 136 ARG A N 1
ATOM 1102 C CA . ARG A 1 136 ? -1.679 1.018 22.837 1.00 95.31 136 ARG A CA 1
ATOM 1103 C C . ARG A 1 136 ? -2.498 -0.237 23.145 1.00 95.31 136 ARG A C 1
ATOM 1105 O O . ARG A 1 136 ? -2.802 -0.469 24.308 1.00 95.31 136 ARG A O 1
ATOM 1112 N N . ILE A 1 137 ? -2.791 -1.075 22.147 1.00 95.75 137 ILE A N 1
ATOM 1113 C CA . ILE A 1 137 ? -3.641 -2.260 22.367 1.00 95.75 137 ILE A CA 1
ATOM 1114 C C . ILE A 1 137 ? -2.973 -3.321 23.253 1.00 95.75 137 ILE A C 1
ATOM 1116 O O . ILE A 1 137 ? -3.660 -4.018 23.991 1.00 95.75 137 ILE A O 1
ATOM 1120 N N . LEU A 1 138 ? -1.638 -3.416 23.231 1.00 93.00 138 LEU A N 1
ATOM 1121 C CA . LEU A 1 138 ? -0.881 -4.326 24.098 1.00 93.00 138 LEU A CA 1
ATOM 1122 C C . LEU A 1 138 ? -0.838 -3.871 25.562 1.00 93.00 138 LEU A C 1
ATOM 1124 O O . LEU A 1 138 ? -0.517 -4.675 26.426 1.00 93.00 138 LEU A O 1
ATOM 1128 N N . ARG A 1 139 ? -1.119 -2.595 25.850 1.00 91.00 139 ARG A N 1
ATOM 1129 C CA . ARG A 1 139 ? -1.254 -2.084 27.227 1.00 91.00 139 ARG A CA 1
ATOM 1130 C C . ARG A 1 139 ? -2.673 -2.233 27.774 1.00 91.00 139 ARG A C 1
ATOM 1132 O O . ARG A 1 139 ? -2.860 -2.164 28.981 1.00 91.00 139 ARG A O 1
ATOM 1139 N N . GLU A 1 140 ? -3.652 -2.354 26.883 1.00 78.19 140 GLU A N 1
ATOM 1140 C CA . GLU A 1 140 ? -5.079 -2.498 27.198 1.00 78.19 140 GLU A CA 1
ATOM 1141 C C . GLU A 1 140 ? -5.506 -3.976 27.348 1.00 78.19 140 GLU A C 1
ATOM 1143 O O . GLU A 1 140 ? -6.624 -4.231 27.795 1.00 78.19 140 GLU A O 1
ATOM 1148 N N . THR A 1 141 ? -4.635 -4.926 26.97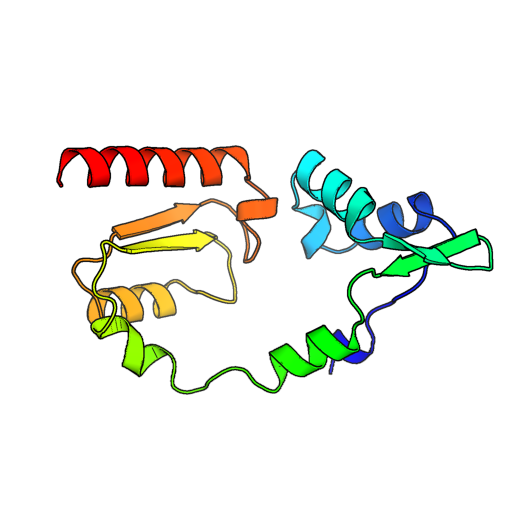8 1.00 60.19 141 THR A N 1
ATOM 1149 C CA . THR A 1 141 ? -4.823 -6.387 27.106 1.00 60.19 141 THR A CA 1
ATOM 1150 C C . THR A 1 141 ? -4.058 -6.920 28.311 1.00 60.19 141 THR A C 1
ATOM 1152 O O . THR A 1 141 ? -4.611 -7.793 29.015 1.00 60.19 141 THR A O 1
#

pLDDT: mean 94.21, std 6.55, range [59.75, 98.56]

Sequence (141 aa):
RRARRRRRAWPSREAAAAHLRSRPLFAAWHPDAFKGYLEEGLLPSSDGQVVLAYPPEWEVHIFVNVPHDAWRFVPRIPVPTLVVRGASTDTFTADSEARFRRLKPDAHFAVIPGGHLFPMERPEETAALVREWLTRILRET

Foldseek 3Di:
DVLVVDDWKDLALVRVLVVQCPDPVLVLFDPVLSVVCSVPQWDADPNNMIGGPDDSVVVVVCVVPPDPCVLVCLLVPPDAAEDEAEPAEPPCDPVVVVSSCVSHVRYHYYYDHDYRVSCRNPVPVVVVVVVVVVVVVVVVD

Organism: NCBI:txid877466